Protein AF-A0A847B1J6-F1 (afdb_monomer)

Radius of gyration: 23.67 Å; Cα contacts (8 Å, |Δi|>4): 238; chains: 1; bounding box: 51×24×80 Å

Solvent-accessible surface area (backbone atoms only — not comparable to full-atom values): 7802 Å² total; per-residue (Å²): 113,52,70,59,55,68,72,42,69,63,75,80,50,46,40,90,67,37,69,45,84,59,52,74,46,65,45,83,77,44,75,58,93,57,37,33,35,31,36,37,38,18,38,30,26,26,68,42,85,44,73,48,71,47,79,40,79,42,98,84,79,44,76,42,73,44,80,45,76,49,73,46,74,47,83,44,70,26,49,31,37,31,42,39,32,54,67,78,94,75,73,98,61,62,68,70,56,58,50,49,53,54,52,48,57,43,61,76,63,77,74,73,62,88,86,48,62,45,76,54,81,70,31,43,31,34,67,75,48,70,64,130

Sequence (132 aa):
HEHVVNAMNESEFAHKLSGTRNILKTSVVKSGGFCDTIRVTAYGYQTINRTDYIPVMGGDGRSHNVPVNWVEYIPVSQDTDVNVNAVGEEKEETYADKFKKAIESMRSGKLADDKDVYTVGLFLAYIIKKSR

Mean predicted aligned error: 10.92 Å

Foldseek 3Di:
DVVQVVVDDQVVQDDPQFPDRWDWDKDWPDDDDQKTKIKIKTKGWRKDKDWAWDWDQDPVRDTDTDIDIDIDTHIDMWIWIKMKGAQDPDDDDDPVVSVVVVVVVVVVVPQDDPVQWDDDPRIIMGTRDIDD

Secondary structure (DSSP, 8-state):
-HHHHHHS-HHHH--TT--SPPEEEEEEEEEETTEEEEEEEEEEEEEEEEEEEEEEE-TTSSEEEEEEEEEEEEEEEEEEEEEEEE----SSS-HHHHHHHHHHHHHHTT---TTSEEEETTEEEEEEEE--

Nearest PDB structures (foldseek):
  7vnn-assembly1_D  TM=3.235E-01  e=1.072E+00  Clostridioides difficile
  8egr-assembly1_J  TM=2.561E-01  e=2.142E+00  Staphylococcus phage Andhra
  6h04-assembly1_D  TM=3.920E-01  e=6.911E+00  Homo sapiens
  5ec5-assembly1_B  TM=2.556E-01  e=8.551E+00  Eisenia fetida

Structure (mmCIF, N/CA/C/O backbone):
data_AF-A0A847B1J6-F1
#
_entry.id   AF-A0A847B1J6-F1
#
loop_
_atom_site.group_PDB
_atom_site.id
_atom_site.type_symbol
_atom_site.label_atom_id
_atom_site.label_alt_id
_atom_site.label_comp_id
_atom_site.label_asym_id
_atom_site.label_entity_id
_atom_site.label_seq_id
_atom_site.pdbx_PDB_ins_code
_atom_site.Cartn_x
_atom_site.Cartn_y
_atom_site.Cartn_z
_atom_site.occupancy
_atom_site.B_iso_or_equiv
_atom_site.auth_seq_id
_atom_site.auth_comp_id
_atom_site.auth_asym_id
_atom_site.auth_atom_id
_atom_site.pdbx_PDB_model_num
ATOM 1 N N . HIS A 1 1 ? -6.110 7.013 15.153 1.00 67.31 1 HIS A N 1
ATOM 2 C CA . HIS A 1 1 ? -6.551 5.646 14.805 1.00 67.31 1 HIS A CA 1
ATOM 3 C C . HIS A 1 1 ? -5.511 4.870 13.988 1.00 67.31 1 HIS A C 1
ATOM 5 O O . HIS A 1 1 ? -5.483 3.649 14.108 1.00 67.31 1 HIS A O 1
ATOM 11 N N . GLU A 1 2 ? -4.591 5.525 13.259 1.00 76.44 2 GLU A N 1
ATOM 12 C CA . GLU A 1 2 ? -3.536 4.840 12.484 1.00 76.44 2 GLU A CA 1
ATOM 13 C C . GLU A 1 2 ? -2.638 3.907 13.307 1.00 76.44 2 GLU A C 1
ATOM 15 O O . GLU A 1 2 ? -2.321 2.819 12.846 1.00 76.44 2 GLU A O 1
ATOM 20 N N . HIS A 1 3 ? -2.228 4.296 14.521 1.00 78.88 3 HIS A N 1
ATOM 21 C CA . HIS A 1 3 ? -1.344 3.469 15.357 1.00 78.88 3 HIS A CA 1
ATOM 22 C C . HIS A 1 3 ? -1.946 2.087 15.665 1.00 78.88 3 HIS A C 1
ATOM 24 O O . HIS A 1 3 ? -1.238 1.088 15.635 1.00 78.88 3 HIS A O 1
ATOM 30 N N . VAL A 1 4 ? -3.257 2.026 15.934 1.00 79.44 4 VAL A N 1
ATOM 31 C CA . VAL A 1 4 ? -3.963 0.767 16.229 1.00 79.44 4 VAL A CA 1
ATOM 32 C C . VAL A 1 4 ? -3.962 -0.142 15.005 1.00 79.44 4 VAL A C 1
ATOM 34 O O . VAL A 1 4 ? -3.668 -1.323 15.117 1.00 79.44 4 VAL A O 1
ATOM 37 N N . VAL A 1 5 ? -4.222 0.424 13.830 1.00 80.81 5 VAL A N 1
ATOM 38 C CA . VAL A 1 5 ? -4.280 -0.321 12.568 1.00 80.81 5 VAL A CA 1
ATOM 39 C C . VAL A 1 5 ? -2.892 -0.763 12.104 1.00 80.81 5 VAL A C 1
ATOM 41 O O . VAL A 1 5 ? -2.732 -1.881 11.639 1.00 80.81 5 VAL A O 1
ATOM 44 N N . ASN A 1 6 ? -1.865 0.068 12.280 1.00 82.31 6 ASN A N 1
ATOM 45 C CA . ASN A 1 6 ? -0.486 -0.298 11.947 1.00 82.31 6 ASN A CA 1
ATOM 46 C C . ASN A 1 6 ? 0.106 -1.346 12.903 1.00 82.31 6 ASN A C 1
ATOM 48 O O . ASN A 1 6 ? 1.061 -2.023 12.535 1.00 82.31 6 ASN A O 1
ATOM 52 N N . ALA A 1 7 ? -0.426 -1.462 14.124 1.00 80.69 7 ALA A N 1
ATOM 53 C CA . ALA A 1 7 ? -0.074 -2.536 15.053 1.00 80.69 7 ALA A CA 1
ATOM 54 C C . ALA A 1 7 ? -0.767 -3.867 14.708 1.00 80.69 7 ALA A C 1
ATOM 56 O O . ALA A 1 7 ? -0.341 -4.921 15.179 1.00 80.69 7 ALA A O 1
ATOM 57 N N . MET A 1 8 ? -1.820 -3.833 13.886 1.00 79.00 8 MET A N 1
ATOM 58 C CA . MET A 1 8 ? -2.391 -5.033 13.279 1.00 79.00 8 MET A CA 1
ATOM 59 C C . MET A 1 8 ? -1.515 -5.513 12.119 1.00 79.00 8 MET A C 1
ATOM 61 O O . MET A 1 8 ? -0.579 -4.847 11.677 1.00 79.00 8 MET A O 1
ATOM 65 N N . ASN A 1 9 ? -1.835 -6.691 11.592 1.00 80.25 9 ASN A N 1
ATOM 66 C CA . ASN A 1 9 ? -1.133 -7.227 10.440 1.00 80.25 9 ASN A CA 1
ATOM 67 C C . ASN A 1 9 ? -1.546 -6.484 9.151 1.00 80.25 9 ASN A C 1
ATOM 69 O O . ASN A 1 9 ? -2.679 -6.603 8.694 1.00 80.25 9 ASN A O 1
ATOM 73 N N . GLU A 1 10 ? -0.610 -5.749 8.537 1.00 80.25 10 GLU A N 1
ATOM 74 C CA . GLU A 1 10 ? -0.817 -4.975 7.297 1.00 80.25 10 GLU A CA 1
ATOM 75 C C . GLU A 1 10 ? -1.403 -5.828 6.153 1.00 80.25 10 GLU A 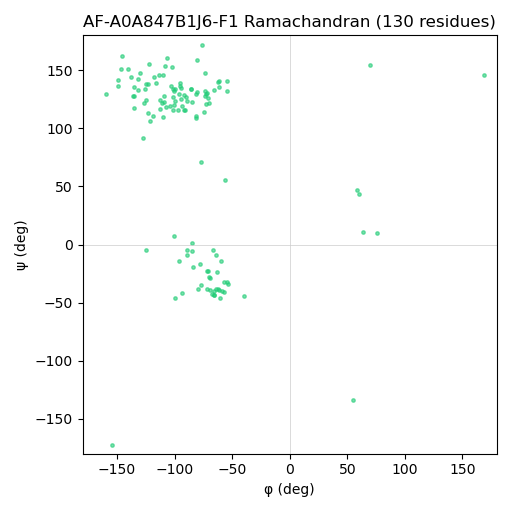C 1
ATOM 77 O O . GLU A 1 10 ? -2.220 -5.348 5.363 1.00 80.25 10 GLU A O 1
ATOM 82 N N . SER A 1 11 ? -1.030 -7.112 6.088 1.00 82.62 11 SER A N 1
ATOM 83 C CA . SER A 1 11 ? -1.489 -8.037 5.041 1.00 82.62 11 SER A CA 1
ATOM 84 C C . SER A 1 11 ? -3.002 -8.290 5.057 1.00 82.62 11 SER A C 1
ATOM 86 O O . SER A 1 11 ? -3.582 -8.566 4.006 1.00 82.62 11 SER A O 1
ATOM 88 N N . GLU A 1 12 ? -3.666 -8.098 6.198 1.00 83.69 12 GLU A N 1
ATOM 89 C CA . GLU A 1 12 ? -5.123 -8.240 6.322 1.00 83.69 12 GLU A CA 1
ATOM 90 C C . GLU A 1 12 ? -5.872 -7.119 5.599 1.00 83.69 12 GLU A C 1
ATOM 92 O O . GLU A 1 12 ? -6.974 -7.317 5.083 1.00 83.69 12 GLU A O 1
ATOM 97 N N . PHE A 1 13 ? -5.248 -5.947 5.478 1.00 87.44 13 PHE A N 1
ATOM 98 C CA . PHE A 1 13 ? -5.811 -4.778 4.800 1.00 87.44 13 PHE A CA 1
ATOM 99 C C . PHE A 1 13 ? -5.336 -4.654 3.353 1.00 87.44 13 PHE A C 1
ATOM 101 O O . PHE A 1 13 ? -5.918 -3.900 2.574 1.00 87.44 13 PHE A O 1
ATOM 108 N N . ALA A 1 14 ? -4.292 -5.395 2.976 1.00 88.69 14 ALA A N 1
ATOM 109 C CA . ALA A 1 14 ? -3.668 -5.279 1.671 1.00 88.69 14 ALA A CA 1
ATOM 110 C C . ALA A 1 14 ? -4.626 -5.629 0.519 1.00 88.69 14 ALA A C 1
ATOM 112 O O . ALA A 1 14 ? -5.395 -6.598 0.580 1.00 88.69 14 ALA A O 1
ATOM 113 N N . HIS A 1 15 ? -4.522 -4.841 -0.557 1.00 89.56 15 HIS A N 1
ATOM 114 C CA . HIS A 1 15 ? -5.214 -5.091 -1.817 1.00 89.56 15 HIS A CA 1
ATOM 115 C C . HIS A 1 15 ? -4.564 -6.275 -2.534 1.00 89.56 15 HIS A C 1
ATOM 117 O O . HIS A 1 15 ? -3.355 -6.280 -2.747 1.00 89.56 15 HIS A O 1
ATOM 123 N N . LYS A 1 16 ? -5.365 -7.257 -2.965 1.00 89.56 16 LYS A N 1
ATOM 124 C CA . LYS A 1 16 ? -4.879 -8.531 -3.538 1.00 89.56 16 LYS A CA 1
ATOM 125 C C . LYS A 1 16 ? -3.963 -8.372 -4.754 1.00 89.56 16 LYS A C 1
ATOM 127 O O . LYS A 1 16 ? -3.102 -9.210 -4.977 1.00 89.56 16 LYS A O 1
ATOM 132 N N . LEU A 1 17 ? -4.191 -7.329 -5.552 1.00 91.25 17 LEU A N 1
ATOM 133 C CA . LEU A 1 17 ? -3.391 -7.033 -6.747 1.00 91.25 17 LEU A CA 1
ATOM 134 C C . LEU A 1 17 ? -2.183 -6.131 -6.465 1.00 91.25 17 LEU A C 1
ATOM 136 O O . LEU A 1 17 ? -1.424 -5.849 -7.386 1.00 91.25 17 LEU A O 1
ATOM 140 N N . SER A 1 18 ? -2.021 -5.633 -5.236 1.00 92.75 18 SER A N 1
ATOM 141 C CA . SER A 1 18 ? -0.881 -4.780 -4.910 1.00 92.75 18 SER A CA 1
ATOM 142 C C . SER A 1 18 ? 0.399 -5.611 -4.901 1.00 92.75 18 SER A C 1
ATOM 144 O O . SER A 1 18 ? 0.509 -6.585 -4.158 1.00 92.75 18 SER A O 1
ATOM 146 N N . GLY A 1 19 ? 1.360 -5.226 -5.737 1.00 88.56 19 GLY A N 1
ATOM 147 C CA . GLY A 1 19 ? 2.714 -5.776 -5.738 1.00 88.56 19 GLY A CA 1
ATOM 148 C C . GLY A 1 19 ? 3.660 -5.015 -4.807 1.00 88.56 19 GLY A C 1
ATOM 149 O O . GLY A 1 19 ? 4.784 -5.455 -4.579 1.00 88.56 19 GLY A O 1
ATOM 150 N N . THR A 1 20 ? 3.224 -3.871 -4.273 1.00 91.69 20 THR A N 1
ATOM 151 C CA . THR A 1 20 ? 3.993 -3.042 -3.342 1.00 91.69 20 THR A CA 1
ATOM 152 C C . THR A 1 20 ? 3.455 -3.161 -1.923 1.00 91.69 20 THR A C 1
ATOM 154 O O . THR A 1 20 ? 2.292 -3.496 -1.708 1.00 91.69 20 THR A O 1
ATOM 157 N N . ARG A 1 21 ? 4.284 -2.794 -0.942 1.00 91.31 21 ARG A N 1
ATOM 158 C CA . ARG A 1 21 ? 3.820 -2.546 0.427 1.00 91.31 21 ARG A CA 1
ATOM 159 C C . ARG A 1 21 ? 2.691 -1.506 0.426 1.00 91.31 21 ARG A C 1
ATOM 161 O O . ARG A 1 21 ? 2.775 -0.533 -0.331 1.00 91.31 21 ARG A O 1
ATOM 168 N N . ASN A 1 22 ? 1.666 -1.697 1.257 1.00 91.38 22 ASN A N 1
ATOM 169 C CA . ASN A 1 22 ? 0.503 -0.820 1.278 1.00 91.38 22 ASN A CA 1
ATOM 170 C C . ASN A 1 22 ? 0.642 0.261 2.355 1.00 91.38 22 ASN A C 1
ATOM 172 O O . ASN A 1 22 ? 1.054 0.014 3.483 1.00 91.38 22 ASN A O 1
ATOM 176 N N . ILE A 1 23 ? 0.246 1.485 2.020 1.00 92.19 23 ILE A N 1
ATOM 177 C CA . ILE A 1 23 ? 0.154 2.583 2.983 1.00 92.19 23 ILE A CA 1
ATOM 178 C C . ILE A 1 23 ? -1.277 2.621 3.509 1.00 92.19 23 ILE A C 1
ATOM 180 O O . ILE A 1 23 ? -2.219 2.830 2.742 1.00 92.19 23 ILE A O 1
ATOM 184 N N . LEU A 1 24 ? -1.437 2.431 4.816 1.00 92.88 24 LEU A N 1
ATOM 185 C CA . LEU A 1 24 ? -2.737 2.445 5.478 1.00 92.88 24 LEU A CA 1
ATOM 186 C C . LEU A 1 24 ? -3.079 3.867 5.933 1.00 92.88 24 LEU A C 1
ATOM 188 O O . LEU A 1 24 ? -2.300 4.509 6.639 1.00 92.88 24 LEU A O 1
ATOM 192 N N . LYS A 1 25 ? -4.256 4.358 5.545 1.00 92.06 25 LYS A N 1
ATOM 193 C CA . LYS A 1 25 ? -4.841 5.599 6.069 1.00 92.06 25 LYS A CA 1
ATOM 194 C C . LYS A 1 25 ? -6.147 5.298 6.777 1.00 92.06 25 LYS A C 1
ATOM 196 O O . LYS A 1 25 ? -6.900 4.437 6.328 1.00 92.06 25 LYS A O 1
ATOM 201 N N . THR A 1 26 ? -6.428 6.023 7.856 1.00 90.31 26 THR A N 1
ATOM 202 C CA . THR A 1 26 ? -7.659 5.828 8.627 1.00 90.31 26 THR A CA 1
ATOM 203 C C . THR A 1 26 ? -8.583 7.032 8.527 1.00 90.31 26 THR A C 1
ATOM 205 O O . THR A 1 26 ? -8.137 8.172 8.439 1.00 90.31 26 THR A O 1
ATOM 208 N N . SER A 1 27 ? -9.887 6.780 8.533 1.00 89.94 27 SER A N 1
ATOM 209 C CA . SER A 1 27 ? -10.922 7.808 8.640 1.00 89.94 27 SER A CA 1
ATOM 210 C C . SER A 1 27 ? -12.017 7.333 9.589 1.00 89.94 27 SER A C 1
ATOM 212 O O . SER A 1 27 ? -12.309 6.142 9.658 1.00 89.94 27 SER A O 1
ATOM 214 N N . VAL A 1 28 ? -12.604 8.243 10.364 1.00 89.25 28 VAL A N 1
ATOM 215 C CA . VAL A 1 28 ? -13.666 7.893 11.317 1.00 89.25 28 VAL A CA 1
ATOM 216 C C . VAL A 1 28 ? -15.002 7.878 10.580 1.00 89.25 28 VAL A C 1
ATOM 218 O O . VAL A 1 28 ? -15.394 8.882 9.991 1.00 89.25 28 VAL A O 1
ATOM 221 N N . VAL A 1 29 ? -15.700 6.742 10.614 1.00 86.94 29 VAL A N 1
ATOM 222 C CA . VAL A 1 29 ? -17.035 6.578 10.011 1.00 86.94 29 VAL A CA 1
ATOM 223 C C . VAL A 1 29 ? -18.119 6.841 11.049 1.00 86.94 29 VAL A C 1
ATOM 225 O O . VAL A 1 29 ? -19.126 7.486 10.759 1.00 86.94 29 VAL A O 1
ATOM 228 N N . LYS A 1 30 ? -17.918 6.345 12.272 1.00 85.19 30 LYS A N 1
ATOM 229 C CA . LYS A 1 30 ? -18.837 6.529 13.395 1.00 85.19 30 LYS A CA 1
ATOM 230 C C . LYS A 1 30 ? -18.049 6.540 14.698 1.00 85.19 30 LYS A C 1
ATOM 232 O O . LYS A 1 30 ? -17.118 5.763 14.851 1.00 85.19 30 LYS A O 1
ATOM 237 N N . SER A 1 31 ? -18.446 7.389 15.637 1.00 83.94 31 SER A N 1
ATOM 238 C CA . SER A 1 31 ? -17.881 7.425 16.986 1.00 83.94 31 SER A CA 1
ATOM 239 C C . SER A 1 31 ? -19.013 7.546 18.001 1.00 83.94 31 SER A C 1
ATOM 241 O O . SER A 1 31 ? -19.961 8.308 17.780 1.00 83.94 31 SER A O 1
ATOM 243 N N . GLY A 1 32 ? -18.960 6.764 19.079 1.00 76.25 32 GLY A N 1
ATOM 244 C CA . GLY A 1 32 ? -19.900 6.880 20.192 1.00 76.25 32 GLY A CA 1
ATOM 245 C C . GLY A 1 32 ? -19.831 5.723 21.189 1.00 76.25 32 GLY A C 1
ATOM 246 O O . GLY A 1 32 ? -19.620 4.576 20.816 1.00 76.25 32 GLY A O 1
ATOM 247 N N . GLY A 1 33 ? -20.054 6.019 22.474 1.00 65.62 33 GLY A N 1
ATOM 248 C CA . GLY A 1 33 ? -20.230 4.997 23.515 1.00 65.62 33 GLY A CA 1
ATOM 249 C C . GLY A 1 33 ? -19.042 4.040 23.674 1.00 65.62 33 GLY A C 1
ATOM 250 O O . GLY A 1 33 ? -19.252 2.833 23.719 1.00 65.62 33 GLY A O 1
ATOM 251 N N . PHE A 1 34 ? -17.814 4.573 23.736 1.00 70.44 34 PHE A N 1
ATOM 252 C CA . PHE A 1 34 ? -16.553 3.811 23.837 1.00 70.44 34 PHE A CA 1
ATOM 253 C C . PHE A 1 34 ? -16.228 2.910 22.631 1.00 70.44 34 PHE A C 1
ATOM 255 O O . PHE A 1 34 ? -15.290 2.116 22.700 1.00 70.44 34 PHE A O 1
ATOM 262 N N . CYS A 1 35 ? -16.963 3.057 21.526 1.00 77.88 35 CYS A N 1
ATOM 263 C CA . CYS A 1 35 ? -16.766 2.332 20.277 1.00 77.88 35 CYS A CA 1
ATOM 264 C C . CYS A 1 35 ? -16.598 3.319 19.112 1.00 77.88 35 CYS A C 1
ATOM 266 O O . CYS A 1 35 ? -17.476 4.147 18.849 1.00 77.88 35 CYS A O 1
ATOM 268 N N . ASP A 1 36 ? -15.490 3.198 18.388 1.00 83.19 36 ASP A N 1
ATOM 269 C CA . ASP A 1 36 ? -15.236 3.924 17.148 1.00 83.19 36 ASP A CA 1
ATOM 270 C C . ASP A 1 36 ? -15.217 2.946 15.972 1.00 83.19 36 ASP A C 1
ATOM 272 O O . ASP A 1 36 ? -14.427 2.005 15.940 1.00 83.19 36 ASP A O 1
ATOM 276 N N . THR A 1 37 ? -16.045 3.197 14.962 1.00 86.25 37 THR A N 1
ATOM 277 C CA . THR A 1 37 ? -15.935 2.546 13.656 1.00 86.25 37 THR A CA 1
ATOM 278 C C . THR A 1 37 ? -15.040 3.394 12.766 1.00 86.25 37 THR A C 1
ATOM 280 O O . THR A 1 37 ? -15.386 4.526 12.406 1.00 86.25 37 THR A O 1
ATOM 283 N N . ILE A 1 38 ? -13.902 2.834 12.375 1.00 89.69 38 ILE A N 1
ATOM 284 C CA . ILE A 1 38 ? -12.955 3.454 11.453 1.00 89.69 38 ILE A CA 1
ATOM 285 C C . ILE A 1 38 ? -12.945 2.722 10.119 1.00 89.69 38 ILE A C 1
ATOM 287 O O . ILE A 1 38 ? -13.073 1.504 10.055 1.00 89.69 38 ILE A O 1
ATOM 291 N N . ARG A 1 39 ? -12.735 3.472 9.045 1.00 91.44 39 ARG A N 1
ATOM 292 C CA . ARG A 1 39 ? -12.416 2.938 7.729 1.00 91.44 39 ARG A CA 1
ATOM 293 C C . ARG A 1 39 ? -10.924 3.040 7.495 1.00 91.44 39 ARG A C 1
ATOM 295 O O . ARG A 1 39 ? -10.352 4.129 7.557 1.00 91.44 39 ARG A O 1
ATOM 302 N N . VAL A 1 40 ? -10.322 1.898 7.212 1.00 91.81 40 VAL A N 1
ATOM 303 C CA . VAL A 1 40 ? -8.931 1.745 6.806 1.00 91.81 40 VAL A CA 1
ATOM 304 C C . VAL A 1 40 ? -8.889 1.647 5.290 1.00 91.81 40 VAL A C 1
ATOM 306 O O . VAL A 1 40 ? -9.398 0.683 4.724 1.00 91.81 40 VAL A O 1
ATOM 309 N N . THR A 1 41 ? -8.261 2.621 4.641 1.00 93.31 41 THR A N 1
ATOM 310 C CA . THR A 1 41 ? -7.964 2.561 3.210 1.00 93.31 41 THR A CA 1
ATOM 311 C C . THR A 1 41 ? -6.503 2.185 3.019 1.00 93.31 41 THR A C 1
ATOM 313 O O . THR A 1 41 ? -5.601 2.936 3.399 1.00 93.31 41 THR A O 1
ATOM 316 N N . ALA A 1 42 ? -6.267 1.023 2.421 1.00 94.00 42 ALA A N 1
ATOM 317 C CA . ALA A 1 42 ? -4.947 0.550 2.045 1.00 94.00 42 ALA A CA 1
ATOM 318 C C . ALA A 1 42 ? -4.637 0.974 0.607 1.00 94.00 42 ALA A C 1
ATOM 320 O O . ALA A 1 42 ? -5.298 0.516 -0.322 1.00 94.00 42 ALA A O 1
ATOM 321 N N . TYR A 1 43 ? -3.629 1.823 0.421 1.00 94.81 43 TYR A N 1
ATOM 322 C CA . TYR A 1 43 ? -3.162 2.272 -0.893 1.00 94.81 43 TYR A CA 1
ATOM 323 C C . TYR A 1 43 ? -1.923 1.491 -1.315 1.00 94.81 43 TYR A C 1
ATOM 325 O O . TYR A 1 43 ? -0.985 1.366 -0.531 1.00 94.81 43 TYR A O 1
ATOM 333 N N . GLY A 1 44 ? -1.890 1.016 -2.553 1.00 94.50 44 GLY A N 1
ATOM 334 C CA . GLY A 1 44 ? -0.732 0.332 -3.121 1.00 94.50 44 GLY A CA 1
ATOM 335 C C . GLY A 1 44 ? -0.697 0.438 -4.640 1.00 94.50 44 GLY A C 1
ATOM 336 O O . GLY A 1 44 ? -1.499 1.154 -5.243 1.00 94.50 44 GLY A O 1
ATOM 337 N N . TYR A 1 45 ? 0.230 -0.284 -5.259 1.00 96.38 45 TYR A N 1
ATOM 338 C CA . TYR A 1 45 ? 0.361 -0.335 -6.709 1.00 96.38 45 TYR A CA 1
ATOM 339 C C . TYR A 1 45 ? 0.472 -1.776 -7.189 1.00 96.38 45 TYR A C 1
ATOM 341 O O . TYR A 1 45 ? 1.266 -2.564 -6.674 1.00 96.38 45 TYR A O 1
ATOM 349 N N . GLN A 1 46 ? -0.294 -2.110 -8.220 1.00 96.19 46 GLN A N 1
ATOM 350 C CA . GLN A 1 46 ? -0.043 -3.292 -9.029 1.00 96.19 46 GLN A CA 1
ATOM 351 C C . GLN A 1 46 ? 1.171 -3.025 -9.923 1.00 96.19 46 GLN A C 1
ATOM 353 O O . GLN A 1 46 ? 1.243 -1.984 -10.577 1.00 96.19 46 GLN A O 1
ATOM 358 N N . THR A 1 47 ? 2.114 -3.964 -9.951 1.00 95.50 47 THR A N 1
ATOM 359 C CA . THR A 1 47 ? 3.331 -3.878 -10.761 1.00 95.50 47 THR A CA 1
ATOM 360 C C . THR A 1 47 ? 3.203 -4.736 -12.014 1.00 95.50 47 THR A C 1
ATOM 362 O O . THR A 1 47 ? 2.884 -5.924 -11.940 1.00 95.50 47 THR A O 1
ATOM 365 N N . ILE A 1 48 ? 3.450 -4.141 -13.181 1.00 96.31 48 ILE A N 1
ATOM 366 C CA . ILE A 1 48 ? 3.456 -4.850 -14.466 1.00 96.31 48 ILE A CA 1
ATOM 367 C C . ILE A 1 48 ? 4.782 -4.577 -15.167 1.00 96.31 48 ILE A C 1
ATOM 369 O O . ILE A 1 48 ? 5.123 -3.433 -15.448 1.00 96.31 48 ILE A O 1
ATOM 373 N N . ASN A 1 49 ? 5.533 -5.634 -15.472 1.00 96.94 49 ASN A N 1
ATOM 374 C CA . ASN A 1 49 ? 6.758 -5.507 -16.255 1.00 96.94 49 ASN A CA 1
ATOM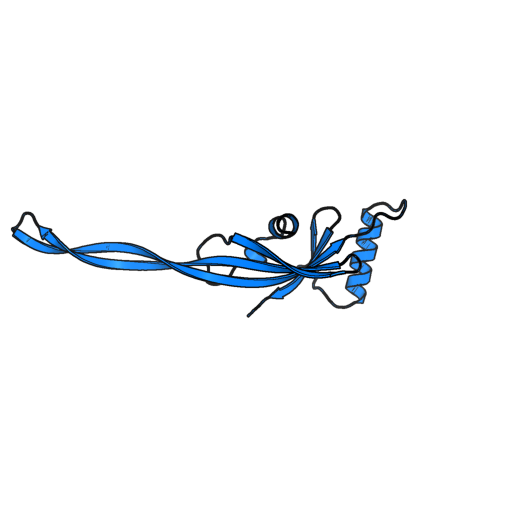 375 C C . ASN A 1 49 ? 6.408 -5.238 -17.722 1.00 96.94 49 ASN A C 1
ATOM 377 O O . ASN A 1 49 ? 5.630 -5.979 -18.329 1.00 96.94 49 ASN A O 1
ATOM 381 N N . ARG A 1 50 ? 6.993 -4.185 -18.286 1.00 97.31 50 ARG A N 1
ATOM 382 C CA . ARG A 1 50 ? 6.835 -3.762 -19.677 1.00 97.31 50 ARG A CA 1
ATOM 383 C C . ARG A 1 50 ? 8.193 -3.726 -20.366 1.00 97.31 50 ARG A C 1
ATOM 385 O O . ARG A 1 50 ? 9.228 -3.543 -19.723 1.00 97.31 50 ARG A O 1
ATOM 392 N N . THR A 1 51 ? 8.163 -3.871 -21.683 1.00 97.81 51 THR A N 1
ATOM 393 C CA . THR A 1 51 ? 9.330 -3.713 -22.547 1.00 97.81 51 THR A CA 1
ATOM 394 C C . THR A 1 51 ? 8.913 -2.883 -23.743 1.00 97.81 51 THR A C 1
ATOM 396 O O . THR A 1 51 ? 8.073 -3.322 -24.529 1.00 97.81 51 THR A O 1
ATOM 399 N N . ASP A 1 52 ? 9.530 -1.719 -23.890 1.00 97.50 52 ASP A N 1
ATOM 400 C CA . ASP A 1 52 ? 9.379 -0.893 -25.081 1.00 97.50 52 ASP A CA 1
ATOM 401 C C . ASP A 1 52 ? 10.603 -1.038 -25.974 1.00 97.50 52 ASP A C 1
ATOM 403 O O . ASP A 1 52 ? 11.705 -1.316 -25.508 1.00 97.50 52 ASP A O 1
ATOM 407 N N . TYR A 1 53 ? 10.415 -0.836 -27.273 1.00 97.44 53 TYR A N 1
ATOM 408 C CA . TYR A 1 53 ? 11.499 -0.860 -28.244 1.00 97.44 53 TYR A CA 1
ATOM 409 C C . TYR A 1 53 ? 11.695 0.539 -28.805 1.00 97.44 53 TYR A C 1
ATOM 411 O O . TYR A 1 53 ? 10.802 1.081 -29.456 1.00 97.44 53 TYR A O 1
ATOM 419 N N . ILE A 1 54 ? 12.868 1.116 -28.553 1.00 96.44 54 ILE A N 1
ATOM 420 C CA . ILE A 1 54 ? 13.209 2.464 -29.010 1.00 96.44 54 ILE A CA 1
ATOM 421 C C . ILE A 1 54 ? 14.257 2.345 -30.122 1.00 96.44 54 ILE A C 1
ATOM 423 O O . ILE A 1 54 ? 15.271 1.667 -29.924 1.00 96.44 54 ILE A O 1
ATOM 427 N N . PRO A 1 55 ? 14.044 2.973 -31.292 1.00 95.69 55 PRO A N 1
ATOM 428 C CA . PRO A 1 55 ? 15.030 2.967 -3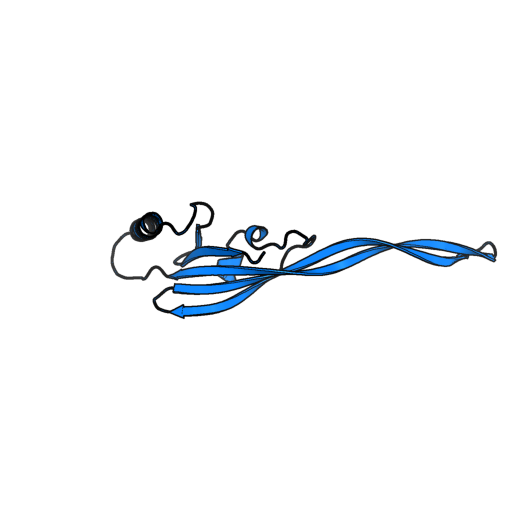2.360 1.00 95.69 55 PRO A CA 1
ATOM 429 C C . PRO A 1 55 ? 16.227 3.843 -31.976 1.00 95.69 55 PRO A C 1
ATOM 431 O O . PRO A 1 55 ? 16.081 5.023 -31.660 1.00 95.69 55 PRO A O 1
ATOM 434 N N . VAL A 1 56 ? 17.426 3.270 -32.037 1.00 96.06 56 VAL A N 1
ATOM 435 C CA . VAL A 1 56 ? 18.695 3.948 -31.750 1.00 96.06 56 VAL A CA 1
ATOM 436 C C . VAL A 1 56 ? 19.626 3.784 -32.947 1.00 96.06 56 VAL A C 1
ATOM 438 O O . VAL A 1 56 ? 19.703 2.710 -33.540 1.00 96.06 56 VAL A O 1
ATOM 441 N N . MET A 1 57 ? 20.336 4.848 -33.322 1.00 96.75 57 MET A N 1
ATOM 442 C CA . MET A 1 57 ? 21.358 4.778 -34.368 1.00 96.75 57 MET A CA 1
ATOM 443 C C . MET A 1 57 ? 22.593 4.031 -33.849 1.00 96.75 57 MET A C 1
ATOM 445 O O . MET A 1 57 ? 23.199 4.442 -32.860 1.00 96.75 57 MET A O 1
ATOM 449 N N . GLY A 1 58 ? 22.961 2.940 -34.513 1.00 92.88 58 GLY A N 1
ATOM 450 C CA . GLY A 1 58 ? 24.166 2.172 -34.232 1.00 92.88 58 GLY A CA 1
ATOM 451 C C . GLY A 1 58 ? 25.411 2.803 -34.853 1.00 92.88 58 GLY A C 1
ATOM 452 O O . GLY A 1 58 ? 25.341 3.551 -35.828 1.00 92.88 58 GLY A O 1
ATOM 453 N N . GLY A 1 59 ? 26.583 2.460 -34.312 1.00 93.62 59 GLY A N 1
ATOM 454 C CA . GLY A 1 59 ? 27.877 2.866 -34.882 1.00 93.62 59 GLY A CA 1
ATOM 455 C C . GLY A 1 59 ? 28.153 2.284 -36.277 1.00 93.62 59 GLY A C 1
ATOM 456 O O . GLY A 1 59 ? 29.102 2.694 -36.936 1.00 93.62 59 GLY A O 1
ATOM 457 N N . ASP A 1 60 ? 27.314 1.354 -36.736 1.00 94.50 60 ASP A N 1
ATOM 458 C CA . ASP A 1 60 ? 27.294 0.797 -38.089 1.00 94.50 60 ASP A CA 1
ATOM 459 C C . ASP A 1 60 ? 26.483 1.648 -39.088 1.00 94.50 60 ASP A C 1
ATOM 461 O O . ASP A 1 60 ? 26.350 1.273 -40.254 1.00 94.50 60 ASP A O 1
ATOM 465 N N . GLY A 1 61 ? 25.925 2.780 -38.644 1.00 95.00 61 GLY A N 1
ATOM 466 C CA . GLY A 1 61 ? 25.099 3.673 -39.459 1.00 95.00 61 GLY A CA 1
ATOM 467 C C . GLY A 1 61 ? 23.677 3.161 -39.712 1.00 95.00 61 GLY A C 1
ATOM 468 O O . GLY A 1 61 ? 22.972 3.736 -40.541 1.00 95.00 61 GLY A O 1
ATOM 469 N N . ARG A 1 62 ? 23.241 2.091 -39.032 1.00 96.00 62 ARG A N 1
ATOM 470 C CA . ARG A 1 62 ? 21.876 1.546 -39.121 1.00 96.00 62 ARG A CA 1
ATOM 471 C C . ARG A 1 62 ? 21.099 1.827 -37.841 1.00 96.00 62 ARG A C 1
ATOM 473 O O . ARG A 1 62 ? 21.675 1.943 -36.766 1.00 96.00 62 ARG A O 1
ATOM 480 N N . SER A 1 63 ? 19.774 1.910 -37.937 1.00 95.88 63 SER A N 1
ATOM 481 C CA . SER A 1 63 ? 18.912 1.986 -36.753 1.00 95.88 63 SER A CA 1
ATOM 482 C C . SER A 1 63 ? 18.589 0.594 -36.221 1.00 95.88 63 SER A C 1
ATOM 484 O O . SER A 1 63 ? 18.199 -0.290 -36.983 1.00 95.88 63 SER A O 1
ATOM 486 N N . HIS A 1 64 ? 18.706 0.424 -34.907 1.00 95.94 64 HIS A N 1
ATOM 487 C CA . HIS A 1 64 ? 18.412 -0.815 -34.194 1.00 95.94 64 HIS A CA 1
ATOM 488 C C . HIS A 1 64 ? 17.363 -0.552 -33.120 1.00 95.94 64 HIS A C 1
ATOM 490 O O . HIS A 1 64 ? 17.434 0.448 -32.409 1.00 95.94 64 HIS A O 1
ATOM 496 N N . ASN A 1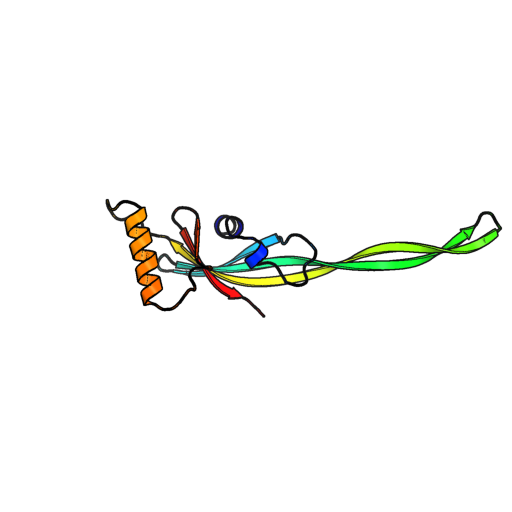 65 ? 16.399 -1.457 -32.986 1.00 97.06 65 ASN A N 1
ATOM 497 C CA . ASN A 1 65 ? 15.394 -1.377 -31.931 1.00 97.06 65 ASN A CA 1
ATOM 498 C C . ASN A 1 65 ? 15.970 -1.943 -30.634 1.00 97.06 65 ASN A C 1
ATOM 500 O O . ASN A 1 65 ? 16.185 -3.151 -30.519 1.00 97.06 65 ASN A O 1
ATOM 504 N N . VAL A 1 66 ? 16.210 -1.070 -29.661 1.00 96.25 66 VAL A N 1
ATOM 505 C CA . VAL A 1 66 ? 16.781 -1.441 -28.365 1.00 96.25 66 VAL A CA 1
ATOM 506 C C . VAL A 1 66 ? 15.647 -1.678 -27.361 1.00 96.25 66 VAL A C 1
ATOM 508 O O . VAL A 1 66 ? 14.814 -0.783 -27.193 1.00 96.25 66 VAL A O 1
ATOM 511 N N . PRO A 1 67 ? 15.586 -2.853 -26.698 1.00 97.44 67 PRO A N 1
ATOM 512 C CA . PRO A 1 67 ? 14.594 -3.120 -25.664 1.00 97.44 67 PRO A CA 1
ATOM 513 C C . PRO A 1 67 ? 14.907 -2.324 -24.393 1.00 97.44 67 PRO A C 1
ATOM 515 O O . PRO A 1 67 ? 16.016 -2.383 -23.860 1.00 97.44 67 PRO A O 1
ATOM 518 N N . VAL A 1 68 ? 13.904 -1.626 -23.873 1.00 97.50 68 VAL A N 1
ATOM 519 C CA . VAL A 1 68 ? 13.943 -0.888 -22.613 1.00 97.50 68 VAL A CA 1
ATOM 520 C C . VAL A 1 68 ? 12.893 -1.476 -21.687 1.00 97.50 68 VAL A C 1
ATOM 522 O O . VAL A 1 68 ? 11.692 -1.337 -21.912 1.00 97.50 68 VAL A O 1
ATOM 525 N N . ASN A 1 69 ? 13.358 -2.153 -20.641 1.00 97.69 69 ASN A N 1
ATOM 526 C CA . ASN A 1 69 ? 12.487 -2.738 -19.632 1.00 97.69 69 ASN A CA 1
ATOM 527 C C . ASN A 1 69 ? 12.148 -1.698 -18.566 1.00 97.69 69 ASN A C 1
ATOM 529 O O . ASN A 1 69 ? 13.042 -1.031 -18.042 1.00 97.69 69 ASN A O 1
ATOM 533 N N . TRP A 1 70 ? 10.876 -1.601 -18.205 1.00 97.31 70 TRP A N 1
ATOM 534 C CA . TRP A 1 70 ? 10.406 -0.740 -17.126 1.00 97.31 70 TRP A CA 1
ATOM 535 C C . TRP A 1 70 ? 9.225 -1.383 -16.398 1.00 97.31 70 TRP A C 1
ATOM 537 O O . TRP A 1 70 ? 8.606 -2.328 -16.886 1.00 97.31 70 TRP A O 1
ATOM 547 N N . VAL A 1 71 ? 8.945 -0.896 -15.191 1.00 96.69 71 VAL A N 1
ATOM 548 C CA . VAL A 1 71 ? 7.841 -1.389 -14.363 1.00 96.69 71 VAL A CA 1
ATOM 549 C C . VAL A 1 71 ? 6.741 -0.341 -14.353 1.00 96.69 71 VAL A C 1
ATOM 551 O O . VAL A 1 71 ? 6.954 0.786 -13.908 1.00 96.69 71 VAL A O 1
ATOM 554 N N . GLU A 1 72 ? 5.569 -0.715 -14.849 1.00 96.56 72 GLU A N 1
ATOM 555 C CA . GLU A 1 72 ? 4.356 0.085 -14.762 1.00 96.56 72 GLU A CA 1
ATOM 556 C C . GLU A 1 72 ? 3.726 -0.083 -13.377 1.00 96.56 72 GLU A C 1
ATOM 558 O O . GLU A 1 72 ? 3.548 -1.208 -12.902 1.00 96.56 72 GLU A O 1
ATOM 563 N N . TYR A 1 73 ? 3.380 1.038 -12.742 1.00 96.50 73 TYR A N 1
ATOM 564 C CA . TYR A 1 73 ? 2.715 1.079 -11.442 1.00 96.50 73 TYR A CA 1
ATOM 565 C C . TYR A 1 73 ? 1.276 1.560 -11.615 1.00 96.50 73 TYR A C 1
ATOM 567 O O . TYR A 1 73 ? 1.036 2.738 -11.882 1.00 96.50 73 TYR A O 1
ATOM 575 N N . ILE A 1 74 ? 0.313 0.657 -11.433 1.00 96.62 74 ILE A N 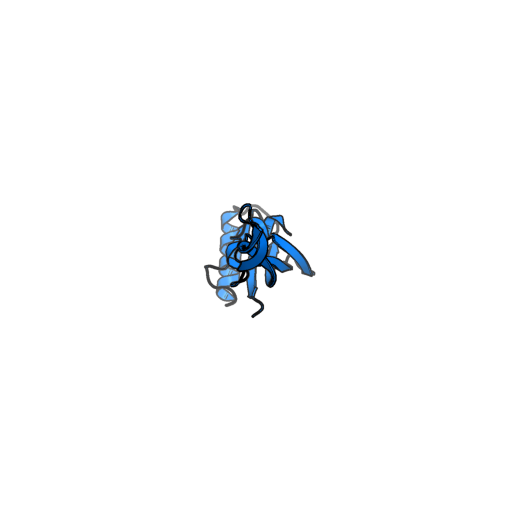1
ATOM 576 C CA . ILE A 1 74 ? -1.118 0.969 -11.517 1.00 96.62 74 ILE A CA 1
ATOM 577 C C . ILE A 1 74 ? -1.667 1.126 -10.094 1.00 96.62 74 ILE A C 1
ATOM 579 O O . ILE A 1 74 ? -1.565 0.177 -9.314 1.00 96.62 74 ILE A O 1
ATOM 583 N N . PRO A 1 75 ? -2.228 2.290 -9.718 1.00 95.88 75 PRO A N 1
ATOM 584 C CA . PRO A 1 75 ? -2.716 2.513 -8.362 1.00 95.88 75 PRO A CA 1
ATOM 585 C C . PRO A 1 75 ? -3.907 1.602 -8.056 1.00 95.88 75 PRO A C 1
ATOM 587 O O . PRO A 1 75 ? -4.858 1.513 -8.832 1.00 95.88 75 PRO A O 1
ATOM 590 N N . VAL A 1 76 ? -3.862 0.954 -6.897 1.00 95.62 76 VAL A N 1
ATOM 591 C CA . VAL A 1 76 ? -4.946 0.127 -6.360 1.00 95.62 76 VAL A CA 1
ATOM 592 C C . VAL A 1 76 ? -5.229 0.528 -4.917 1.00 95.62 76 VAL A C 1
ATOM 594 O O . VAL A 1 76 ? -4.324 0.923 -4.176 1.00 95.62 76 VAL A O 1
ATOM 597 N N . SER A 1 77 ? -6.486 0.425 -4.496 1.00 94.38 77 SER A N 1
ATOM 598 C CA . SER A 1 77 ? -6.881 0.720 -3.121 1.00 94.38 77 SER A CA 1
ATOM 599 C C . SER A 1 77 ? -7.916 -0.265 -2.602 1.00 94.38 77 SER A C 1
ATOM 601 O O . SER A 1 77 ? -8.706 -0.820 -3.363 1.00 94.38 77 SER A O 1
ATOM 603 N N . GLN A 1 78 ? -7.903 -0.491 -1.290 1.00 93.19 78 GLN A N 1
ATOM 604 C CA . GLN A 1 78 ? -8.891 -1.320 -0.611 1.00 93.19 78 GLN A CA 1
ATOM 605 C C . GLN A 1 78 ? -9.384 -0.655 0.668 1.00 93.19 78 GLN A C 1
ATOM 607 O O . GLN A 1 78 ? -8.583 -0.324 1.537 1.00 93.19 78 GLN A O 1
ATOM 612 N N . ASP A 1 79 ? -10.704 -0.546 0.803 1.00 93.00 79 ASP A N 1
ATOM 613 C CA . ASP A 1 79 ? -11.355 -0.084 2.026 1.00 93.00 79 ASP A CA 1
ATOM 614 C C . ASP A 1 79 ? -11.770 -1.265 2.909 1.00 93.00 79 ASP A C 1
ATOM 616 O O . ASP A 1 79 ? -12.356 -2.249 2.443 1.00 93.00 79 ASP A O 1
ATOM 620 N N . THR A 1 80 ? -11.484 -1.154 4.202 1.00 90.12 80 THR A N 1
ATOM 621 C CA . THR A 1 80 ? -11.871 -2.121 5.233 1.00 90.12 80 THR A CA 1
ATOM 622 C C . THR A 1 80 ? -12.396 -1.378 6.452 1.00 90.12 80 THR A C 1
ATOM 624 O O . THR A 1 80 ? -11.725 -0.488 6.969 1.00 90.12 80 THR A O 1
ATOM 627 N N . ASP A 1 81 ? -13.581 -1.748 6.926 1.00 88.81 81 ASP A N 1
ATOM 628 C CA . ASP A 1 81 ? -14.169 -1.151 8.124 1.00 88.81 81 ASP A CA 1
ATOM 629 C C . ASP A 1 81 ? -13.765 -1.971 9.365 1.00 88.81 81 ASP A C 1
ATOM 631 O O . ASP A 1 81 ? -13.910 -3.199 9.400 1.00 88.81 81 ASP A O 1
ATOM 635 N N . VAL A 1 82 ? -13.250 -1.277 10.380 1.00 86.06 82 VAL A N 1
ATOM 636 C CA . VAL A 1 82 ? -12.711 -1.820 11.635 1.00 86.06 82 VAL A CA 1
ATOM 637 C C . VAL A 1 82 ? -13.417 -1.142 12.804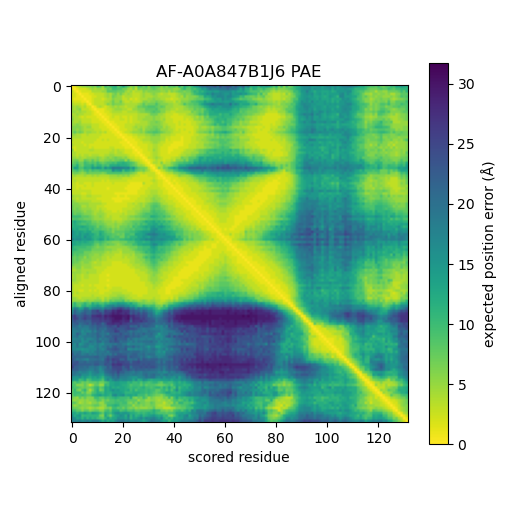 1.00 86.06 82 VAL A C 1
ATOM 639 O O . VAL A 1 82 ? -13.544 0.081 12.832 1.00 86.06 82 VAL A O 1
ATOM 642 N N . ASN A 1 83 ? -13.857 -1.919 13.789 1.00 84.50 83 ASN A N 1
ATOM 643 C CA . ASN A 1 83 ? -14.355 -1.380 15.052 1.00 84.50 83 ASN A CA 1
ATOM 644 C C . ASN A 1 83 ? -13.230 -1.364 16.079 1.00 84.50 83 ASN A C 1
ATOM 646 O O . ASN A 1 83 ? -12.500 -2.343 16.213 1.00 84.50 83 ASN A O 1
ATOM 650 N N . VAL A 1 84 ? -13.123 -0.271 16.824 1.00 83.00 84 VAL A N 1
ATOM 651 C CA . VAL A 1 84 ? -12.168 -0.072 17.912 1.00 83.00 84 VAL A CA 1
ATOM 652 C C . VAL A 1 84 ? -12.955 0.251 19.176 1.00 83.00 84 VAL A C 1
ATOM 654 O O . VAL A 1 84 ? -13.596 1.293 19.269 1.00 83.00 84 VAL A O 1
ATOM 657 N N . ASN A 1 85 ? -12.908 -0.646 20.152 1.00 81.31 85 ASN A N 1
ATOM 658 C CA . ASN A 1 85 ? -13.513 -0.470 21.465 1.00 81.31 85 ASN A CA 1
ATOM 659 C C . ASN A 1 85 ? -12.446 -0.067 22.487 1.00 81.31 85 ASN A C 1
ATOM 661 O O . ASN A 1 85 ? -11.398 -0.711 22.583 1.00 81.31 85 ASN A O 1
ATOM 665 N N . ALA A 1 86 ? -12.728 0.961 23.281 1.00 72.69 86 ALA A N 1
ATOM 666 C CA . ALA A 1 86 ? -11.935 1.310 24.453 1.00 72.69 86 ALA A CA 1
ATOM 667 C C . ALA A 1 86 ? -12.479 0.563 25.679 1.00 72.69 86 ALA A C 1
ATOM 669 O O . ALA A 1 86 ? -13.656 0.692 26.019 1.00 72.69 86 ALA A O 1
ATOM 670 N N . VAL A 1 87 ? -11.635 -0.216 26.359 1.00 67.12 87 VAL A N 1
ATOM 671 C CA . VAL A 1 87 ? -12.019 -0.845 27.631 1.00 67.12 87 VAL A CA 1
ATOM 672 C C . VAL A 1 87 ? -11.849 0.199 28.739 1.00 67.12 87 VAL A C 1
ATOM 674 O O . VAL A 1 87 ? -10.731 0.588 29.059 1.00 67.12 87 VAL A O 1
ATOM 677 N N . GLY A 1 88 ? -12.962 0.696 29.286 1.00 56.16 88 GLY A N 1
ATOM 678 C CA . GLY A 1 88 ? -12.967 1.771 30.284 1.00 56.16 88 GLY A CA 1
ATOM 679 C C . GLY A 1 88 ? -12.225 1.433 31.588 1.00 56.16 88 GLY A C 1
ATOM 680 O O . GLY A 1 88 ? -12.320 0.325 32.127 1.00 56.16 88 GLY A O 1
ATOM 681 N N . GLU A 1 89 ? -11.516 2.426 32.125 1.00 48.69 89 GLU A N 1
ATOM 682 C CA . GLU A 1 89 ? -10.822 2.387 33.415 1.00 48.69 89 GLU A CA 1
ATOM 683 C C . GLU A 1 89 ? -11.797 2.557 34.595 1.00 48.69 89 GLU A C 1
ATOM 685 O O . GLU A 1 89 ? -11.789 3.580 35.265 1.00 48.69 89 GLU A O 1
ATOM 690 N N . GLU A 1 90 ? -12.651 1.578 34.908 1.00 43.88 90 GLU A N 1
ATOM 691 C CA . GLU A 1 90 ? -13.366 1.621 36.200 1.00 43.88 90 GLU A CA 1
ATOM 692 C C . GLU A 1 90 ? -13.108 0.392 37.078 1.00 43.88 90 GLU A C 1
ATOM 694 O O . GLU A 1 90 ? -13.607 -0.701 36.821 1.00 43.88 90 GLU A O 1
ATOM 699 N N . LYS A 1 91 ? -12.296 0.631 38.123 1.00 43.53 91 LYS A N 1
ATOM 700 C CA . LYS A 1 91 ? -12.039 -0.145 39.357 1.00 43.53 91 LYS A CA 1
ATOM 701 C C . LYS A 1 91 ? -11.276 -1.475 39.254 1.00 43.53 91 LYS A C 1
ATOM 703 O O . LYS A 1 91 ? -11.217 -2.099 38.197 1.00 43.53 91 LYS A O 1
ATOM 708 N N . GLU A 1 92 ? -10.647 -1.800 40.390 1.00 45.94 92 GLU A N 1
ATOM 709 C CA . GLU A 1 92 ? -9.585 -2.773 40.720 1.00 45.94 92 GLU A CA 1
ATOM 710 C C . GLU A 1 92 ? -9.867 -4.245 40.355 1.00 45.94 92 GLU A C 1
ATOM 712 O O . GLU A 1 92 ? -9.776 -5.143 41.187 1.00 45.94 92 GLU A O 1
ATOM 717 N N . GLU A 1 93 ? -10.177 -4.529 39.097 1.00 46.53 93 GLU A N 1
ATOM 718 C CA . GLU A 1 93 ? -9.995 -5.869 38.538 1.00 46.53 93 GLU A CA 1
ATOM 719 C C . GLU A 1 93 ? -8.739 -5.861 37.668 1.00 46.53 93 GLU A C 1
ATOM 721 O O . GLU A 1 93 ? -8.501 -4.916 36.906 1.00 46.53 93 GL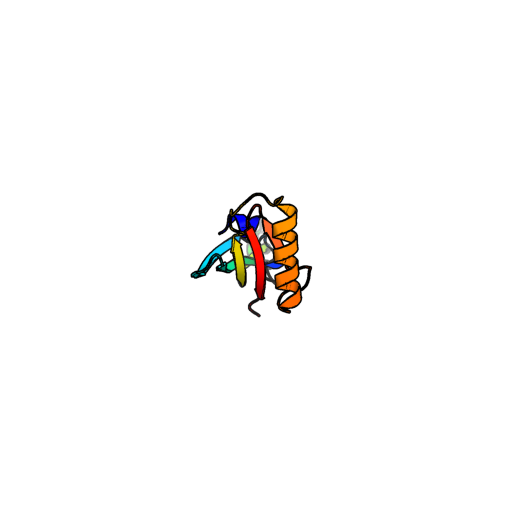U A O 1
ATOM 726 N N . THR A 1 94 ? -7.918 -6.908 37.796 1.00 53.16 94 THR A N 1
ATOM 727 C CA . THR A 1 94 ? -6.695 -7.054 37.005 1.00 53.16 94 THR A CA 1
ATOM 728 C C . THR A 1 94 ? -7.071 -6.953 35.533 1.00 53.16 94 THR A C 1
ATOM 730 O O . THR A 1 94 ? -8.023 -7.584 35.089 1.00 53.16 94 THR A O 1
ATOM 733 N N . TYR A 1 95 ? -6.335 -6.147 34.769 1.00 53.91 95 TYR A N 1
ATOM 734 C CA . TYR A 1 95 ? -6.574 -5.871 33.348 1.00 53.91 95 TYR A CA 1
ATOM 735 C C . TYR A 1 95 ? -7.001 -7.115 32.545 1.00 53.91 95 TYR A C 1
ATOM 737 O O . TYR A 1 95 ? -7.986 -7.085 31.814 1.00 53.91 95 TYR A O 1
ATOM 745 N N . ALA A 1 96 ? -6.332 -8.249 32.766 1.00 59.97 96 ALA A N 1
ATOM 746 C CA . ALA A 1 96 ? -6.645 -9.529 32.134 1.00 59.97 96 ALA A CA 1
ATOM 747 C C . ALA A 1 96 ? -8.107 -9.998 32.318 1.00 59.97 96 ALA A C 1
ATOM 749 O O . ALA A 1 96 ? -8.659 -10.623 31.414 1.00 59.97 96 ALA A O 1
ATOM 750 N N . ASP A 1 97 ? -8.752 -9.683 33.441 1.00 61.16 97 ASP A N 1
ATOM 751 C CA . ASP A 1 97 ? -10.104 -10.142 33.776 1.00 61.16 97 ASP A CA 1
ATOM 752 C C . ASP A 1 97 ? -11.189 -9.320 33.072 1.00 61.16 97 ASP A C 1
ATOM 754 O O . ASP A 1 97 ? -12.149 -9.889 32.546 1.00 61.16 97 ASP A O 1
ATOM 758 N N . LYS A 1 98 ? -11.007 -7.997 32.942 1.00 58.06 98 LYS A N 1
ATOM 759 C CA . LYS A 1 98 ? -11.880 -7.156 32.097 1.00 58.06 98 LYS A CA 1
ATOM 760 C C . LYS A 1 98 ? -11.767 -7.542 30.628 1.00 58.06 98 LYS A C 1
ATOM 762 O O . LYS A 1 98 ? -12.771 -7.589 29.922 1.00 58.06 98 LYS A O 1
ATOM 767 N N . PHE A 1 99 ? -10.554 -7.869 30.186 1.00 59.41 99 PHE A N 1
ATOM 768 C CA . PHE A 1 99 ? -10.290 -8.328 28.825 1.00 59.41 99 PHE A CA 1
ATOM 769 C C . PHE A 1 99 ? -10.944 -9.679 28.535 1.00 59.41 99 PHE A C 1
ATOM 771 O O . PHE A 1 99 ? -11.589 -9.825 27.498 1.00 59.41 99 PHE A O 1
ATOM 778 N N . LYS A 1 100 ? -10.868 -10.641 29.463 1.00 65.94 100 LYS A N 1
ATOM 779 C CA . LYS A 1 100 ? -11.595 -11.914 29.345 1.00 65.94 100 LYS A CA 1
ATOM 780 C C . LYS A 1 100 ? -13.104 -11.700 29.287 1.00 65.94 100 LYS A C 1
ATOM 782 O O . LYS A 1 100 ? -13.733 -12.224 28.376 1.00 65.94 100 LYS A O 1
ATOM 787 N N . LYS A 1 101 ? -13.667 -10.862 30.166 1.00 62.25 101 LYS A N 1
ATOM 788 C CA . LYS A 1 101 ? -15.102 -10.522 30.151 1.00 62.25 101 LYS A CA 1
ATOM 789 C C . LYS A 1 101 ? -15.531 -9.840 28.845 1.00 62.25 101 LYS A C 1
ATOM 791 O O . LYS A 1 101 ? -16.612 -10.131 28.341 1.00 62.25 101 LYS A O 1
ATOM 796 N N . ALA A 1 102 ? -14.702 -8.959 28.281 1.00 61.62 102 ALA A N 1
ATOM 797 C CA . ALA A 1 102 ? -14.970 -8.293 27.002 1.00 61.62 102 ALA A CA 1
ATOM 798 C C . ALA A 1 102 ? -14.908 -9.264 25.809 1.00 61.62 102 ALA A C 1
ATOM 800 O O . ALA A 1 102 ? -15.740 -9.198 24.908 1.00 61.62 102 ALA A O 1
ATOM 801 N N . ILE A 1 103 ? -13.960 -10.204 25.815 1.00 62.56 103 ILE A N 1
ATOM 802 C CA . ILE A 1 103 ? -13.881 -11.269 24.806 1.00 62.56 103 ILE A CA 1
ATOM 803 C C . ILE A 1 103 ? -15.074 -12.228 24.946 1.00 62.56 103 ILE A C 1
ATOM 805 O O . ILE A 1 103 ? -15.690 -12.594 23.948 1.00 62.56 103 ILE A O 1
ATOM 809 N N . GLU A 1 104 ? -15.451 -12.609 26.167 1.00 63.97 104 GLU A N 1
ATOM 810 C CA . GLU A 1 104 ? -16.592 -13.492 26.442 1.00 63.97 104 GLU A CA 1
ATOM 811 C C . GLU A 1 104 ? -17.941 -12.864 26.066 1.00 63.97 104 GLU A C 1
ATOM 813 O O . GLU A 1 104 ? -18.788 -13.542 25.478 1.00 63.97 104 GLU A O 1
ATOM 818 N N . SER A 1 105 ? -18.140 -11.570 26.334 1.00 58.19 105 SER A N 1
ATOM 819 C CA . SER A 1 105 ? -19.358 -10.851 25.936 1.00 58.19 105 SER A CA 1
ATOM 820 C C . SER A 1 105 ? -19.460 -10.659 24.419 1.00 58.19 105 SER A C 1
ATOM 822 O O . SER A 1 105 ? -20.562 -10.659 23.874 1.00 58.19 105 SER A O 1
ATOM 824 N N . MET A 1 106 ? -18.330 -10.586 23.709 1.00 56.28 106 MET A N 1
ATOM 825 C CA . MET A 1 106 ? -18.326 -10.610 22.243 1.00 56.28 106 MET A CA 1
ATOM 826 C C . MET A 1 106 ? -18.533 -12.018 21.666 1.00 56.28 106 MET A C 1
ATOM 828 O O . MET A 1 106 ? -19.228 -12.164 20.657 1.00 56.28 106 MET A O 1
ATOM 832 N N . ARG A 1 107 ? -18.013 -13.067 22.323 1.00 56.69 107 ARG A N 1
ATOM 833 C CA . ARG A 1 107 ? -18.247 -14.477 21.950 1.00 56.69 107 ARG A CA 1
ATOM 834 C C . ARG A 1 107 ? -19.722 -14.868 22.060 1.00 56.69 107 ARG A C 1
ATOM 836 O O . ARG A 1 107 ? -20.219 -15.580 21.190 1.00 56.69 107 ARG A O 1
ATOM 843 N N . SER A 1 108 ? -20.441 -14.377 23.072 1.00 55.25 108 SER A N 1
ATOM 844 C CA . SER A 1 108 ? -21.888 -14.616 23.208 1.00 55.25 108 SER A CA 1
ATOM 845 C C . SER A 1 108 ? -22.729 -13.846 22.175 1.00 55.25 108 SER A C 1
ATOM 847 O O . SER A 1 108 ? -23.825 -14.288 21.830 1.00 55.25 108 SER A O 1
ATOM 849 N N . GLY A 1 109 ? -22.193 -12.749 21.622 1.00 55.12 109 GLY A N 1
ATOM 850 C CA . GLY A 1 109 ? -22.832 -11.897 20.611 1.00 55.12 109 GLY A CA 1
ATOM 851 C C . GLY A 1 109 ? -22.673 -12.337 19.148 1.00 55.12 109 GLY A C 1
ATOM 852 O O . GLY A 1 109 ? -23.307 -11.743 18.279 1.00 55.12 109 GLY A O 1
ATOM 853 N N . LYS A 1 110 ? -21.891 -13.389 18.852 1.00 49.09 110 LYS A N 1
ATOM 854 C CA . LYS A 1 110 ? -21.785 -14.002 17.508 1.00 49.09 110 LYS A CA 1
ATOM 855 C C . LYS A 1 110 ? -21.288 -13.047 16.396 1.00 49.09 110 LYS A C 1
ATOM 857 O O . LYS A 1 110 ? -21.842 -13.054 15.299 1.00 49.09 110 LYS A O 1
ATOM 862 N N . LEU A 1 111 ? -20.264 -12.224 16.659 1.00 48.28 111 LEU A N 1
ATOM 863 C CA . LEU A 1 111 ? -19.847 -11.155 15.725 1.00 48.28 111 LEU A CA 1
ATOM 864 C C . LEU A 1 111 ? -18.376 -11.146 15.262 1.00 48.28 111 LEU A C 1
ATOM 866 O O . LEU A 1 111 ? -18.062 -10.354 14.382 1.00 48.28 111 LEU A O 1
ATOM 870 N N . ALA A 1 112 ? -17.494 -12.017 15.759 1.00 49.22 112 ALA A N 1
ATOM 871 C CA . ALA A 1 112 ? -16.116 -12.105 15.256 1.00 49.22 112 ALA A CA 1
ATOM 872 C C . ALA A 1 112 ? -15.562 -13.533 15.380 1.00 49.22 112 ALA A C 1
ATOM 874 O O . ALA A 1 112 ? -15.779 -14.185 16.404 1.00 49.22 112 ALA A O 1
ATOM 875 N N . ASP A 1 113 ? -14.874 -14.018 14.342 1.00 50.78 113 ASP A N 1
ATOM 876 C CA . ASP A 1 113 ? -14.045 -15.227 14.422 1.00 50.78 113 ASP A CA 1
ATOM 877 C C . ASP A 1 113 ? -12.762 -14.892 15.211 1.00 50.78 113 ASP A C 1
ATOM 879 O O . ASP A 1 113 ? -12.275 -13.761 15.149 1.00 50.78 113 ASP A O 1
ATOM 883 N N . ASP A 1 114 ? -12.207 -15.846 15.966 1.00 50.09 114 ASP A N 1
ATOM 884 C CA . ASP A 1 114 ? -11.118 -15.627 16.955 1.00 50.09 114 ASP A CA 1
ATOM 885 C C . ASP A 1 114 ? -9.835 -15.037 16.312 1.00 50.09 114 ASP A C 1
ATOM 887 O O . ASP A 1 114 ? -8.951 -14.536 17.003 1.00 50.09 114 ASP A O 1
ATOM 891 N N . LYS A 1 115 ? -9.741 -15.081 14.974 1.00 53.69 115 LYS A N 1
ATOM 892 C CA . LYS A 1 115 ? -8.620 -14.590 14.156 1.00 53.69 115 LYS A CA 1
ATOM 893 C C . LYS A 1 115 ? -8.666 -13.096 13.831 1.00 53.69 115 LYS A C 1
ATOM 895 O O . LYS A 1 115 ? -7.622 -12.540 13.504 1.00 53.69 115 LYS A O 1
ATOM 900 N N . ASP A 1 116 ? -9.828 -12.458 13.948 1.00 62.19 116 ASP A N 1
ATOM 901 C CA . ASP A 1 116 ? -10.030 -11.066 13.520 1.00 62.19 116 ASP A CA 1
ATOM 902 C C . ASP A 1 116 ? -9.982 -10.069 14.686 1.00 62.19 116 ASP A C 1
ATOM 904 O O . ASP A 1 116 ? -10.290 -8.891 14.504 1.00 62.19 116 ASP A O 1
ATOM 908 N N . VAL A 1 117 ? -9.622 -10.527 15.891 1.00 65.44 117 VAL A N 1
ATOM 909 C CA . VAL A 1 117 ? -9.556 -9.704 17.103 1.00 65.44 117 VAL A CA 1
ATOM 910 C C . VAL A 1 117 ? -8.103 -9.375 17.433 1.00 65.44 117 VAL A C 1
ATOM 912 O O . VAL A 1 117 ? -7.295 -10.252 17.729 1.00 65.44 117 VAL A O 1
ATOM 915 N N . TYR A 1 118 ? -7.786 -8.084 17.448 1.00 68.25 118 TYR A N 1
ATOM 916 C CA . TYR A 1 118 ? -6.469 -7.552 17.774 1.00 68.25 118 TYR A CA 1
ATOM 917 C C . TYR A 1 118 ? -6.525 -6.709 19.045 1.00 68.25 118 TYR A C 1
ATOM 919 O O . TYR A 1 118 ? -7.438 -5.905 19.253 1.00 68.25 118 TYR A O 1
ATOM 927 N N . THR A 1 119 ? -5.507 -6.858 19.888 1.00 62.62 119 THR A N 1
ATOM 928 C CA . THR A 1 119 ? -5.335 -6.059 21.105 1.00 62.62 119 THR A CA 1
ATOM 929 C C . THR A 1 119 ? -4.168 -5.098 20.933 1.00 62.62 119 THR A C 1
ATOM 931 O O . THR A 1 119 ? -3.041 -5.538 20.699 1.00 62.62 119 THR A O 1
ATOM 934 N N . VAL A 1 120 ? -4.418 -3.798 21.086 1.00 68.50 120 VAL A N 1
ATOM 935 C CA . VAL A 1 120 ? -3.384 -2.754 21.015 1.00 68.50 120 VAL A CA 1
ATOM 936 C C . VAL A 1 120 ? -3.472 -1.897 22.272 1.00 68.50 120 VAL A C 1
ATOM 938 O O . VAL A 1 120 ? -4.230 -0.930 22.333 1.00 68.50 120 VAL A O 1
ATOM 941 N N . GLY A 1 121 ? -2.715 -2.272 23.307 1.00 70.88 121 GLY A N 1
ATOM 942 C CA . GLY A 1 121 ? -2.870 -1.676 24.637 1.00 70.88 121 GLY A CA 1
ATOM 943 C C . GLY A 1 121 ? -4.320 -1.801 25.115 1.00 70.88 121 GLY A C 1
ATOM 944 O O . GLY A 1 121 ? -4.934 -2.850 24.931 1.00 70.88 121 GLY A O 1
ATOM 945 N N . LEU A 1 122 ? -4.875 -0.709 25.652 1.00 65.50 122 LEU A N 1
ATOM 946 C CA . LEU A 1 122 ? -6.251 -0.603 26.173 1.00 65.50 122 LEU A CA 1
ATOM 947 C C . LEU A 1 122 ? -7.359 -0.729 25.111 1.00 65.50 122 LEU A C 1
ATOM 949 O O . LEU A 1 122 ? -8.546 -0.710 25.450 1.00 65.50 122 LEU A O 1
ATOM 953 N N . PHE A 1 123 ? -6.990 -0.830 23.835 1.00 72.44 123 PHE A N 1
ATOM 954 C CA . PHE A 1 123 ? -7.933 -0.904 22.731 1.00 72.44 123 PHE A CA 1
ATOM 955 C C . PHE A 1 123 ? -8.095 -2.335 22.246 1.00 72.44 123 PHE A C 1
ATOM 957 O O . PHE A 1 123 ? -7.121 -3.055 22.005 1.00 72.44 123 PHE A O 1
ATOM 964 N N . LEU A 1 124 ? -9.351 -2.712 22.051 1.00 74.50 124 LEU A N 1
ATOM 965 C CA . LEU A 1 124 ? -9.731 -3.971 21.445 1.00 74.50 124 LEU A CA 1
ATOM 966 C C . LEU A 1 124 ? -10.348 -3.674 20.086 1.00 74.50 124 LEU A C 1
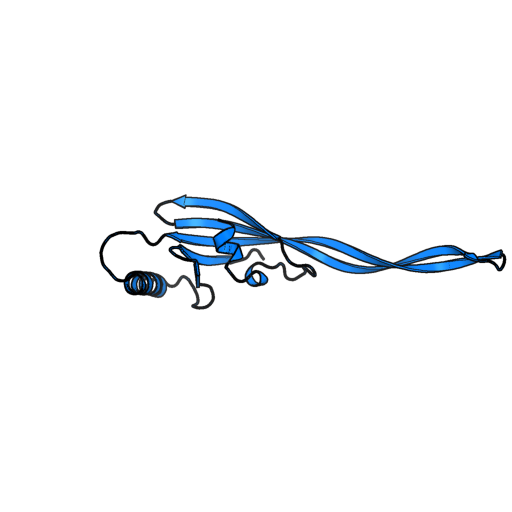ATOM 968 O O . LEU A 1 124 ? -11.312 -2.916 19.999 1.00 74.50 124 LEU A O 1
ATOM 972 N N . ALA A 1 125 ? -9.777 -4.227 19.026 1.00 77.38 125 ALA A N 1
ATOM 973 C CA . ALA A 1 125 ? -10.157 -3.868 17.674 1.00 77.38 125 ALA A CA 1
ATOM 974 C C . ALA A 1 125 ? -10.397 -5.100 16.805 1.00 77.38 125 ALA A C 1
ATOM 976 O O . ALA A 1 125 ? -9.699 -6.100 16.945 1.00 77.38 125 ALA A O 1
ATOM 977 N N . TYR A 1 126 ? -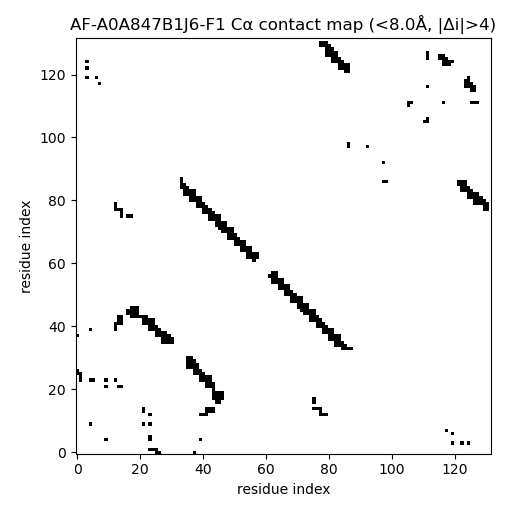11.396 -5.034 15.926 1.00 78.31 126 TYR A N 1
ATOM 978 C CA . TYR A 1 126 ? -11.759 -6.156 15.064 1.00 78.31 126 TYR A CA 1
ATOM 979 C C . TYR A 1 126 ? -12.281 -5.720 13.696 1.00 78.31 126 TYR A C 1
ATOM 981 O O . TYR A 1 126 ? -12.865 -4.641 13.542 1.00 78.31 126 TYR A O 1
ATOM 989 N N . ILE A 1 127 ? -12.060 -6.572 12.696 1.00 78.50 127 ILE A N 1
ATOM 990 C CA . ILE A 1 127 ? -12.462 -6.333 11.306 1.00 78.50 127 ILE A CA 1
ATOM 991 C C . ILE A 1 127 ? -13.944 -6.691 11.138 1.00 78.50 127 ILE A C 1
ATOM 993 O O . ILE A 1 127 ? -14.380 -7.770 11.521 1.00 78.50 127 ILE A O 1
ATOM 997 N N . ILE A 1 128 ? -14.733 -5.783 10.558 1.00 72.81 128 ILE A N 1
ATOM 998 C CA . ILE A 1 128 ? -16.184 -5.969 10.375 1.00 72.81 128 ILE A CA 1
ATOM 999 C C . ILE A 1 128 ? -16.487 -6.413 8.946 1.00 72.81 128 ILE A C 1
ATOM 1001 O O . ILE A 1 128 ? -17.318 -7.287 8.698 1.00 72.81 128 ILE A O 1
ATOM 1005 N N . LYS A 1 129 ? -15.868 -5.732 7.976 1.00 69.94 129 LYS A N 1
ATOM 1006 C CA . LYS A 1 129 ? -16.176 -5.905 6.560 1.00 69.94 129 LYS A CA 1
ATOM 1007 C C . LYS A 1 129 ? -15.025 -5.411 5.701 1.00 69.94 129 LYS A C 1
ATOM 1009 O O . LYS A 1 129 ? -14.594 -4.267 5.816 1.00 69.94 129 LYS A O 1
ATOM 1014 N N . LYS A 1 130 ? -14.601 -6.260 4.772 1.00 66.06 130 LYS A N 1
ATOM 1015 C CA . LYS A 1 130 ? -13.660 -5.912 3.708 1.00 66.06 130 LYS A CA 1
ATOM 1016 C C . LYS A 1 130 ? -14.459 -5.560 2.449 1.00 66.06 130 LYS A C 1
ATOM 1018 O O . LYS A 1 130 ? -15.374 -6.305 2.080 1.00 66.06 130 LYS A O 1
ATOM 1023 N N . SER A 1 131 ? -14.180 -4.418 1.817 1.00 60.88 131 SER A N 1
ATOM 1024 C CA . SER A 1 131 ? -14.772 -4.108 0.509 1.00 60.88 131 SER A CA 1
ATOM 1025 C C . SER A 1 131 ? -14.323 -5.167 -0.501 1.00 60.88 131 SER A C 1
ATOM 1027 O O . SER A 1 131 ? -13.154 -5.566 -0.481 1.00 60.88 131 SER A O 1
ATOM 1029 N N . ARG A 1 132 ? -15.267 -5.656 -1.321 1.00 48.03 132 ARG A N 1
ATOM 1030 C CA . ARG A 1 132 ? -14.992 -6.627 -2.392 1.00 48.03 132 ARG A CA 1
ATOM 1031 C C . ARG A 1 132 ? -14.105 -6.022 -3.465 1.00 48.03 132 ARG A C 1
ATOM 1033 O O . ARG A 1 132 ? -14.315 -4.825 -3.759 1.00 48.03 132 ARG A O 1
#

pLDDT: mean 79.34, std 16.39, range [43.53, 97.81]